Protein AF-Q0YSW3-F1 (afdb_monomer)

pLDDT: mean 73.2, std 16.22, range [29.42, 90.94]

Radius of gyration: 14.2 Å; Cα contacts (8 Å, |Δi|>4): 21; chains: 1; bounding box: 39×23×30 Å

Sequence (63 aa):
MNVSSGAGWRIEHFHKELSLYDCAKGTVRFPLGKPVPLDLISRIVQFRAAENHAKAAAKGRAG

Secondary structure (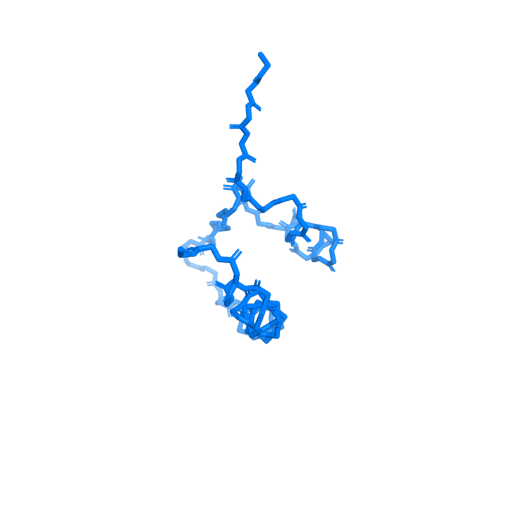DSSP, 8-state):
-----S-STTTTTTHHHHTTSEEETTEEEPPTTSPP-HHHHHHHHHHHHHHHHHHHHHTTS--

Foldseek 3Di:
DDDDPDDPPLCPVCVVVQVVFDDDRVDTDDDDPDDDPVVSVVVSVVVVVVVVVVVVVVVPPDD

Mean predicted aligned error: 9.12 Å

Solvent-accessible surface area (backbone atoms only — not comparable to full-atom values): 4180 Å² total; per-residue (Å²): 133,90,84,72,88,75,59,82,70,70,49,71,88,41,38,81,68,45,70,80,42,55,67,54,96,76,43,76,50,79,70,88,92,55,85,78,62,59,68,63,52,48,55,52,49,54,54,49,48,53,52,46,54,53,49,54,66,62,55,78,76,78,128

Structure (mmCIF, N/CA/C/O backbone):
data_AF-Q0YSW3-F1
#
_entry.id   AF-Q0YSW3-F1
#
loop_
_atom_site.group_PDB
_atom_site.id
_atom_site.type_symbol
_atom_site.label_atom_id
_atom_site.label_alt_id
_atom_site.label_comp_id
_atom_site.label_asym_id
_atom_site.label_entity_id
_atom_site.label_seq_id
_atom_site.pdbx_PDB_ins_code
_atom_site.Cartn_x
_atom_site.Cartn_y
_atom_site.Cartn_z
_atom_site.occupancy
_atom_site.B_iso_or_equiv
_atom_site.auth_seq_id
_atom_site.auth_comp_id
_atom_site.auth_asym_id
_atom_site.auth_atom_id
_atom_site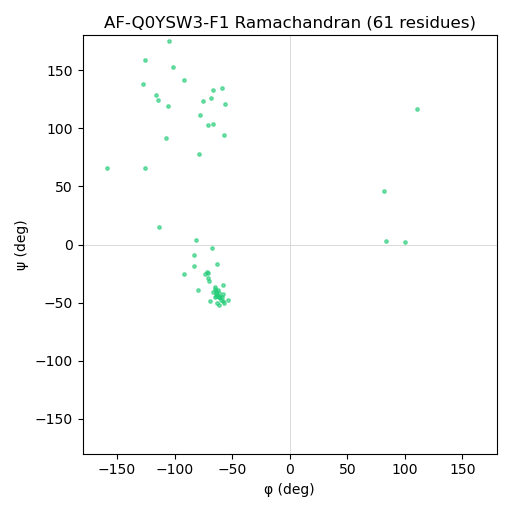.pdbx_PDB_model_num
ATOM 1 N N . MET A 1 1 ? 27.257 11.096 5.294 1.00 36.22 1 MET A N 1
ATOM 2 C CA . MET A 1 1 ? 26.049 11.309 4.465 1.00 36.22 1 MET A CA 1
ATOM 3 C C . MET A 1 1 ? 25.361 9.962 4.326 1.00 36.22 1 MET A C 1
ATOM 5 O O . MET A 1 1 ? 25.982 9.033 3.833 1.00 36.22 1 MET A O 1
ATOM 9 N N . ASN A 1 2 ? 24.166 9.804 4.897 1.00 29.42 2 ASN A N 1
ATOM 10 C CA . ASN A 1 2 ? 23.493 8.507 4.985 1.00 29.42 2 ASN A CA 1
ATOM 11 C C . ASN A 1 2 ? 23.005 8.070 3.592 1.00 29.42 2 ASN A C 1
ATOM 13 O O . ASN A 1 2 ? 21.998 8.577 3.098 1.00 29.42 2 ASN A O 1
ATOM 17 N N . VAL A 1 3 ? 23.730 7.143 2.962 1.00 42.69 3 VAL A N 1
ATOM 18 C CA . VAL A 1 3 ? 23.248 6.377 1.810 1.00 42.69 3 VAL A CA 1
ATOM 19 C C . VAL A 1 3 ? 22.125 5.482 2.308 1.00 42.69 3 VAL A C 1
ATOM 21 O O . VAL A 1 3 ? 22.347 4.475 2.971 1.00 42.69 3 VAL A O 1
ATOM 24 N N . SER A 1 4 ? 20.889 5.859 2.003 1.00 36.09 4 SER A N 1
ATOM 25 C CA . SER A 1 4 ? 19.757 4.957 2.151 1.00 36.09 4 SER A CA 1
ATOM 26 C C . SER A 1 4 ? 19.288 4.517 0.782 1.00 36.09 4 SER A C 1
ATOM 28 O O . SER A 1 4 ? 18.461 5.156 0.134 1.00 36.09 4 SER A O 1
ATOM 30 N N . SER A 1 5 ? 19.853 3.397 0.365 1.00 47.22 5 SER A N 1
ATOM 31 C CA . SER A 1 5 ? 19.355 2.569 -0.715 1.00 47.22 5 SER A CA 1
ATOM 32 C C . SER A 1 5 ? 17.904 2.163 -0.426 1.00 47.22 5 SER A C 1
ATOM 34 O O . SER A 1 5 ? 17.624 1.520 0.581 1.00 47.22 5 SER A O 1
ATOM 36 N N . GLY A 1 6 ? 16.988 2.528 -1.326 1.00 47.59 6 GLY A N 1
ATOM 37 C CA . GLY A 1 6 ? 15.621 2.001 -1.375 1.00 47.59 6 GLY A CA 1
ATOM 38 C C . GLY A 1 6 ? 14.523 3.002 -0.997 1.00 47.59 6 GLY A C 1
ATOM 39 O O . GLY A 1 6 ? 14.399 3.401 0.152 1.00 47.59 6 GLY A O 1
ATOM 40 N N . ALA A 1 7 ? 13.655 3.299 -1.970 1.00 49.56 7 ALA A N 1
ATOM 41 C CA . ALA A 1 7 ? 12.319 3.892 -1.800 1.00 49.56 7 ALA A CA 1
ATOM 42 C C . ALA A 1 7 ? 12.196 5.422 -1.622 1.00 49.56 7 ALA A C 1
ATOM 44 O O . ALA A 1 7 ? 11.387 5.873 -0.820 1.00 49.56 7 ALA A O 1
ATOM 45 N N . GLY A 1 8 ? 12.892 6.225 -2.437 1.00 48.69 8 GLY A N 1
ATOM 46 C CA . GLY A 1 8 ? 12.515 7.639 -2.637 1.00 48.69 8 GLY A CA 1
ATOM 47 C C . GLY A 1 8 ? 11.203 7.824 -3.427 1.00 48.69 8 GLY A C 1
ATOM 48 O O . GLY A 1 8 ? 10.422 8.711 -3.127 1.00 48.69 8 GLY A O 1
ATOM 49 N N . TRP A 1 9 ? 10.902 6.909 -4.354 1.00 55.16 9 TRP A N 1
ATOM 50 C CA . TRP A 1 9 ? 9.849 7.043 -5.376 1.00 55.16 9 TRP A CA 1
ATOM 51 C C . TRP A 1 9 ? 8.421 6.684 -4.921 1.00 55.16 9 TRP A C 1
ATOM 53 O O . TRP A 1 9 ? 7.446 7.044 -5.575 1.00 55.16 9 TRP A O 1
ATOM 63 N N . ARG A 1 10 ? 8.257 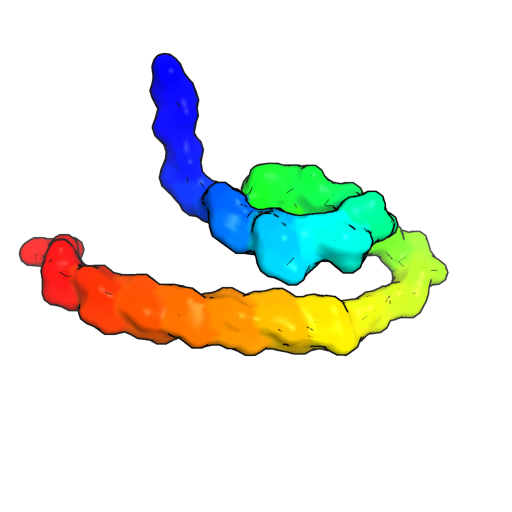5.946 -3.811 1.00 60.50 10 ARG A N 1
ATOM 64 C CA . ARG A 1 10 ? 6.942 5.399 -3.406 1.00 60.50 10 ARG A CA 1
ATOM 65 C C . ARG A 1 10 ? 5.966 6.459 -2.901 1.00 60.50 10 ARG A C 1
ATOM 67 O O . ARG A 1 10 ? 4.762 6.222 -2.923 1.00 60.50 10 ARG A O 1
ATOM 74 N N . ILE A 1 11 ? 6.490 7.581 -2.414 1.00 57.56 11 ILE A N 1
ATOM 75 C CA . ILE A 1 11 ? 5.687 8.604 -1.748 1.00 57.56 11 ILE A CA 1
ATOM 76 C C . ILE A 1 11 ? 5.201 9.654 -2.745 1.00 57.56 11 ILE A C 1
ATOM 78 O O . ILE A 1 11 ? 4.143 10.202 -2.514 1.00 57.56 11 ILE A O 1
ATOM 82 N N . GLU A 1 12 ? 5.859 9.900 -3.880 1.00 68.00 12 GLU A N 1
ATOM 83 C CA . GLU A 1 12 ? 5.448 10.981 -4.796 1.00 68.00 12 GLU A CA 1
ATOM 84 C C . GLU A 1 12 ? 4.113 10.697 -5.507 1.00 68.00 12 GLU A C 1
ATOM 86 O O . GLU A 1 12 ? 3.206 11.525 -5.461 1.00 68.00 12 GLU A O 1
ATOM 91 N N . HIS A 1 13 ? 3.934 9.503 -6.084 1.00 74.56 13 HIS A N 1
ATOM 92 C CA . HIS A 1 13 ? 2.698 9.146 -6.802 1.00 74.56 13 HIS A CA 1
ATOM 93 C C . HIS A 1 13 ? 1.480 8.942 -5.896 1.00 74.56 13 HIS A C 1
ATOM 95 O O . HIS A 1 13 ? 0.349 9.160 -6.323 1.00 74.56 13 HIS A O 1
ATOM 101 N N . PHE A 1 14 ? 1.708 8.529 -4.649 1.00 81.44 14 PHE A N 1
ATOM 102 C CA . PHE A 1 14 ? 0.651 8.237 -3.682 1.00 81.44 14 PHE A CA 1
ATOM 103 C C . PHE A 1 14 ? 0.659 9.215 -2.505 1.00 81.44 14 PHE A C 1
ATOM 105 O O . PHE A 1 14 ? 0.002 8.948 -1.508 1.00 81.44 14 PHE A O 1
ATOM 112 N N . HIS A 1 15 ? 1.358 10.354 -2.604 1.00 77.75 15 HIS A N 1
ATOM 113 C CA . HIS A 1 15 ? 1.578 11.283 -1.485 1.00 77.75 15 HIS A CA 1
ATOM 114 C C . HIS A 1 15 ? 0.265 11.692 -0.831 1.00 77.75 15 HIS A C 1
ATOM 116 O O . HIS A 1 15 ? 0.115 11.645 0.383 1.00 77.75 15 HIS A O 1
ATOM 122 N N . LYS A 1 16 ? -0.706 12.076 -1.662 1.00 82.00 16 LYS A N 1
ATOM 123 C CA . LYS A 1 16 ? -1.998 12.588 -1.213 1.00 82.00 16 LYS A CA 1
ATOM 124 C C . LYS A 1 16 ? -2.811 11.532 -0.463 1.00 82.00 16 LYS A C 1
ATOM 126 O O . LYS A 1 16 ? -3.458 11.855 0.525 1.00 82.00 16 LYS A O 1
ATOM 131 N N . GLU A 1 17 ? -2.758 10.283 -0.916 1.00 83.31 17 GLU A N 1
ATOM 132 C CA . GLU A 1 17 ? -3.464 9.163 -0.285 1.00 83.31 17 GLU A CA 1
ATOM 133 C C . GLU A 1 17 ? -2.706 8.652 0.948 1.00 83.31 17 GLU A C 1
ATOM 135 O O . GLU A 1 17 ? -3.313 8.369 1.976 1.00 83.31 17 GLU A O 1
ATOM 140 N N . LEU A 1 18 ? -1.373 8.602 0.881 1.00 81.25 18 LEU A N 1
ATOM 141 C CA . LEU A 1 18 ? -0.500 8.200 1.982 1.00 81.25 18 LEU A CA 1
ATOM 142 C C . LEU A 1 18 ? -0.420 9.242 3.092 1.00 81.25 18 LEU A C 1
ATOM 144 O O . LEU A 1 18 ? -0.182 8.855 4.224 1.00 81.25 18 LEU A O 1
ATOM 148 N N . SER A 1 19 ? -0.685 10.521 2.814 1.00 82.12 19 SER A N 1
ATOM 149 C CA . SER A 1 19 ? -0.741 11.576 3.834 1.00 82.12 19 SER A CA 1
ATOM 150 C C . SER A 1 19 ? -1.855 11.353 4.863 1.00 82.12 19 SER A C 1
ATOM 152 O O . SER A 1 19 ? -1.832 11.977 5.922 1.00 82.12 19 SER A O 1
ATOM 154 N N . LEU A 1 20 ? -2.832 10.490 4.562 1.00 83.38 20 LEU A N 1
ATOM 155 C CA . LEU A 1 20 ? -3.880 10.070 5.495 1.00 83.38 20 LEU A CA 1
ATOM 156 C C . LEU A 1 20 ? -3.430 8.931 6.428 1.00 83.38 20 LEU A C 1
ATOM 158 O O . LEU A 1 20 ? -4.161 8.571 7.353 1.00 83.38 20 LEU A O 1
ATOM 162 N N . TYR A 1 21 ? -2.256 8.349 6.182 1.00 83.69 21 TYR A N 1
ATOM 163 C CA . TYR A 1 21 ? -1.711 7.204 6.903 1.00 83.69 21 TYR A CA 1
ATOM 164 C C . TYR A 1 21 ? -0.312 7.522 7.439 1.00 83.69 21 TYR A C 1
ATOM 166 O O . TYR A 1 21 ? 0.388 8.404 6.952 1.00 83.69 21 TYR A O 1
ATOM 174 N N . ASP A 1 22 ? 0.119 6.785 8.457 1.00 81.00 22 ASP A N 1
ATOM 175 C CA . ASP A 1 22 ? 1.460 6.953 9.008 1.00 81.00 22 ASP A CA 1
ATOM 176 C C . ASP A 1 22 ? 2.470 6.260 8.079 1.00 81.00 22 ASP A C 1
ATOM 178 O O . ASP A 1 22 ? 2.451 5.038 7.917 1.00 81.00 22 ASP A O 1
ATOM 182 N N . CYS A 1 23 ? 3.315 7.037 7.399 1.00 74.69 23 CYS A N 1
ATOM 183 C CA . CYS A 1 23 ? 4.315 6.518 6.469 1.00 74.69 23 CYS A CA 1
ATOM 184 C C . CYS A 1 23 ? 5.742 6.775 6.973 1.00 74.69 23 CYS A C 1
ATOM 186 O O . CYS A 1 23 ? 6.156 7.910 7.198 1.00 74.69 23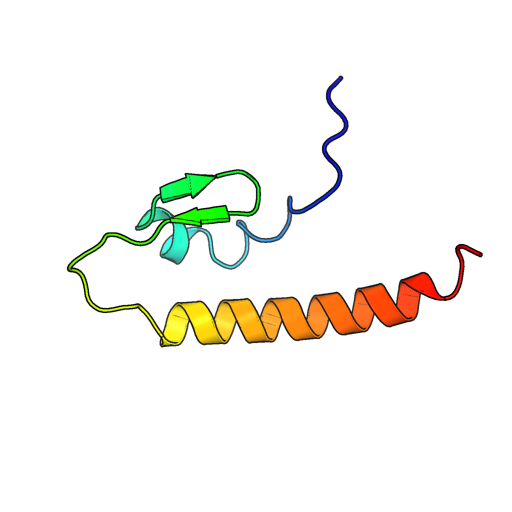 CYS A O 1
ATOM 188 N N . ALA A 1 24 ? 6.521 5.703 7.088 1.00 75.06 24 ALA A N 1
ATOM 189 C CA . ALA A 1 24 ? 7.954 5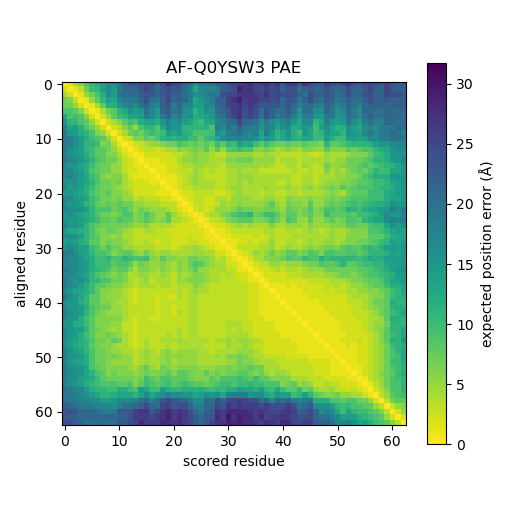.728 7.346 1.00 75.06 24 ALA A CA 1
ATOM 190 C C . ALA A 1 24 ? 8.727 5.388 6.062 1.00 75.06 24 ALA A C 1
ATOM 192 O O . ALA A 1 24 ? 8.147 5.040 5.031 1.00 75.06 24 ALA A O 1
ATOM 193 N N . LYS A 1 25 ? 10.060 5.459 6.107 1.00 69.75 25 LYS A N 1
ATOM 194 C CA . LYS A 1 25 ? 10.936 5.201 4.955 1.00 69.75 25 LYS A CA 1
ATOM 195 C C . LYS A 1 25 ? 10.714 3.802 4.360 1.00 69.75 25 LYS A C 1
ATOM 197 O O . LYS A 1 25 ? 11.303 2.823 4.803 1.00 69.75 25 LYS A O 1
ATOM 202 N N . GLY A 1 26 ? 9.858 3.721 3.343 1.00 72.00 26 GLY A N 1
ATOM 203 C CA . GLY A 1 26 ? 9.495 2.476 2.670 1.00 72.00 26 GLY A CA 1
ATOM 204 C C . GLY A 1 26 ? 8.386 1.646 3.333 1.00 72.00 26 GLY A C 1
ATOM 205 O O . GLY A 1 26 ? 8.065 0.591 2.778 1.00 72.00 26 GLY A O 1
ATOM 206 N N . THR A 1 27 ? 7.775 2.119 4.425 1.00 75.31 27 THR A N 1
ATOM 207 C CA . THR A 1 27 ? 6.728 1.404 5.180 1.00 75.31 27 THR A CA 1
ATOM 208 C C . THR A 1 27 ? 5.497 2.285 5.362 1.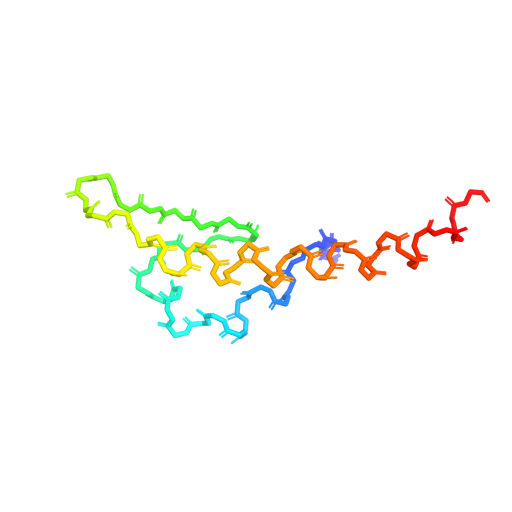00 75.31 27 THR A C 1
ATOM 210 O O . THR A 1 27 ? 5.621 3.462 5.675 1.00 75.31 27 THR A O 1
ATOM 213 N N . VAL A 1 28 ? 4.307 1.708 5.203 1.00 81.69 28 VAL A N 1
ATOM 214 C CA . VAL A 1 28 ? 3.023 2.371 5.474 1.00 81.69 28 VAL A CA 1
ATOM 215 C C . VAL A 1 28 ? 2.345 1.622 6.612 1.00 81.69 28 VAL A C 1
ATOM 217 O O . VAL A 1 28 ? 2.238 0.395 6.562 1.00 81.69 28 VAL A O 1
ATOM 220 N N . ARG A 1 29 ? 1.913 2.346 7.641 1.00 84.06 29 ARG A N 1
ATOM 221 C CA . ARG A 1 29 ? 1.217 1.813 8.806 1.00 84.06 29 ARG A CA 1
ATOM 222 C C . ARG A 1 29 ? -0.260 2.178 8.721 1.00 84.06 29 ARG A C 1
ATOM 224 O O . ARG A 1 29 ? -0.640 3.346 8.728 1.00 84.06 29 ARG A O 1
ATOM 231 N N . PHE A 1 30 ? -1.097 1.147 8.669 1.00 85.94 30 PHE A N 1
ATOM 232 C CA . PHE A 1 30 ? -2.546 1.302 8.651 1.00 85.94 30 PHE A CA 1
ATOM 233 C C . PHE A 1 30 ? -3.119 1.265 10.076 1.00 85.94 30 PHE A C 1
ATOM 235 O O . PHE A 1 30 ? -2.645 0.480 10.905 1.00 85.94 30 PHE A O 1
ATOM 242 N N . PRO A 1 31 ? -4.130 2.095 10.383 1.00 84.31 31 PRO A N 1
ATOM 243 C CA . PRO A 1 31 ? -4.796 2.078 11.678 1.00 84.31 31 PRO A CA 1
ATOM 244 C C . PRO A 1 31 ? -5.567 0.770 11.894 1.00 84.31 31 PRO A C 1
ATOM 246 O O . PRO A 1 31 ? -6.338 0.332 11.041 1.00 84.31 31 PRO A O 1
ATOM 249 N N . LEU A 1 32 ? -5.387 0.169 13.071 1.00 79.88 32 LEU A N 1
ATOM 250 C CA . LEU A 1 32 ? -6.134 -1.012 13.498 1.00 79.88 32 LEU A CA 1
ATOM 251 C C . LEU A 1 32 ? -7.555 -0.578 13.892 1.00 79.88 32 LEU A C 1
ATOM 253 O O . LEU A 1 32 ? -7.719 0.307 14.727 1.00 79.88 32 LEU A O 1
ATOM 257 N N . GLY A 1 33 ? -8.578 -1.165 13.265 1.00 83.50 33 GLY A N 1
ATOM 258 C CA . GLY A 1 33 ? -9.991 -0.834 13.518 1.00 83.50 33 GLY A CA 1
ATOM 259 C C . GLY A 1 33 ? -10.640 0.109 12.498 1.00 83.50 33 GLY A C 1
ATOM 260 O O . GLY A 1 33 ? -11.814 0.444 12.632 1.00 83.50 33 GLY A O 1
ATOM 261 N N . LYS A 1 34 ? -9.912 0.520 11.454 1.00 82.50 34 LYS A N 1
ATOM 262 C CA . LYS A 1 34 ? -10.487 1.167 10.264 1.00 82.50 34 LYS A CA 1
ATOM 263 C C . LYS A 1 34 ? -10.581 0.151 9.118 1.00 82.50 34 LYS A C 1
ATOM 265 O O . LYS A 1 34 ? -9.781 -0.785 9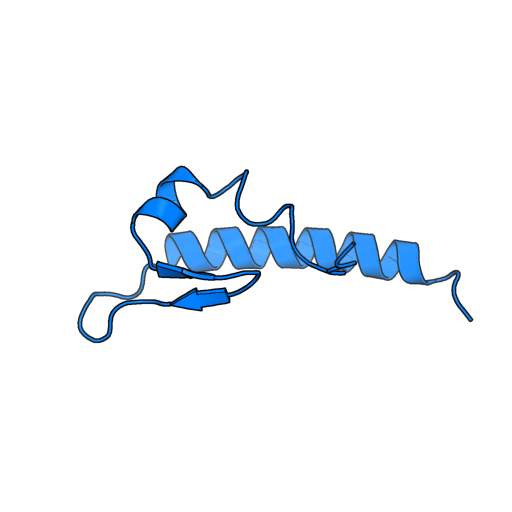.079 1.00 82.50 34 LYS A O 1
ATOM 270 N N . PRO A 1 35 ? -11.526 0.327 8.178 1.00 87.50 35 PRO A N 1
ATOM 271 C CA . PRO A 1 35 ? -11.580 -0.506 6.985 1.00 87.50 35 PRO A CA 1
ATOM 272 C C . PRO A 1 35 ? -10.267 -0.397 6.204 1.00 87.50 35 PRO A C 1
ATOM 274 O O . PRO A 1 35 ? -9.724 0.695 6.017 1.00 87.50 35 PRO A O 1
ATOM 277 N N . VAL A 1 36 ? -9.756 -1.546 5.766 1.00 85.62 36 VAL A N 1
ATOM 278 C CA . VAL A 1 36 ? -8.520 -1.630 4.986 1.00 85.62 36 VAL A CA 1
ATOM 279 C C . VAL A 1 36 ? -8.764 -1.012 3.602 1.00 85.62 36 VAL A C 1
ATOM 281 O O . VAL A 1 36 ? -9.689 -1.445 2.911 1.00 85.62 36 VAL A O 1
ATOM 284 N N . PRO A 1 37 ? -7.955 -0.031 3.160 1.00 86.88 37 PRO A N 1
ATOM 285 C CA . PRO A 1 37 ? -8.132 0.621 1.865 1.00 86.88 37 PRO A CA 1
ATOM 286 C C . PRO A 1 37 ? -7.577 -0.268 0.742 1.00 86.88 37 PRO A C 1
ATOM 288 O O . PRO A 1 37 ? -6.474 -0.059 0.238 1.00 86.88 37 PRO A O 1
ATOM 291 N N . LEU A 1 38 ? -8.341 -1.296 0.366 1.00 88.62 38 LEU A N 1
ATOM 292 C CA . LEU A 1 38 ? -7.945 -2.279 -0.650 1.00 88.62 38 LEU A CA 1
ATOM 293 C C . LEU A 1 38 ? -7.626 -1.641 -2.008 1.00 88.62 38 LEU A C 1
ATOM 295 O O . LEU A 1 38 ? -6.698 -2.089 -2.672 1.00 88.62 38 LEU A O 1
ATOM 299 N N . ASP A 1 39 ? -8.341 -0.581 -2.389 1.00 90.00 39 ASP A N 1
ATOM 300 C CA . ASP A 1 39 ? -8.095 0.153 -3.637 1.00 90.00 39 ASP A CA 1
ATOM 301 C C . ASP A 1 39 ? -6.687 0.772 -3.670 1.00 90.00 39 ASP A C 1
ATOM 303 O O . ASP A 1 39 ? -5.889 0.487 -4.565 1.00 90.00 39 ASP A O 1
ATOM 307 N N . LEU A 1 40 ? -6.332 1.517 -2.618 1.00 86.31 40 LEU A N 1
ATOM 308 C CA . LEU A 1 40 ? -5.004 2.107 -2.456 1.00 86.31 40 LEU A CA 1
ATOM 309 C C . LEU A 1 40 ? -3.913 1.028 -2.453 1.00 86.31 40 LEU A C 1
ATOM 311 O O . LEU A 1 40 ? -2.896 1.162 -3.135 1.00 86.31 40 LEU A O 1
ATOM 315 N N . ILE A 1 41 ? -4.125 -0.062 -1.710 1.00 86.19 41 ILE A N 1
ATOM 316 C CA . ILE A 1 41 ? -3.172 -1.177 -1.652 1.00 86.19 41 ILE A CA 1
ATOM 317 C C . ILE A 1 41 ? -2.996 -1.801 -3.038 1.00 86.19 41 ILE A C 1
ATOM 319 O O . ILE A 1 41 ? -1.859 -2.030 -3.449 1.00 86.19 41 ILE A O 1
ATOM 323 N N . SER A 1 42 ? -4.085 -2.034 -3.772 1.00 90.94 42 SER A N 1
ATOM 324 C CA . SER A 1 42 ? -4.053 -2.589 -5.127 1.00 90.94 42 SER A CA 1
ATOM 325 C C . SER A 1 42 ? -3.207 -1.721 -6.059 1.00 90.94 42 SER A C 1
ATOM 327 O O . SER A 1 42 ? -2.251 -2.214 -6.661 1.00 90.94 42 SER A O 1
ATOM 329 N N . ARG A 1 43 ? -3.460 -0.406 -6.086 1.00 88.81 43 ARG A N 1
ATOM 330 C CA . ARG A 1 43 ? -2.713 0.544 -6.929 1.00 88.81 43 ARG A CA 1
ATOM 331 C C . ARG A 1 43 ? -1.225 0.582 -6.571 1.00 88.81 43 ARG A C 1
ATOM 333 O O . ARG A 1 43 ? -0.375 0.559 -7.463 1.00 88.81 43 ARG A O 1
ATOM 340 N N . ILE A 1 44 ? -0.894 0.566 -5.277 1.00 84.88 44 ILE A N 1
ATOM 341 C CA . ILE A 1 44 ? 0.497 0.496 -4.805 1.00 84.88 44 ILE A CA 1
ATOM 342 C C . ILE A 1 44 ? 1.150 -0.824 -5.232 1.00 84.88 44 ILE A C 1
ATOM 344 O O . ILE A 1 44 ? 2.297 -0.824 -5.682 1.00 84.88 44 ILE A O 1
ATOM 348 N N . VAL A 1 45 ? 0.457 -1.956 -5.090 1.00 88.00 45 VAL A N 1
ATOM 349 C CA . VAL A 1 45 ? 0.982 -3.281 -5.451 1.00 88.00 45 VAL A CA 1
ATOM 350 C C . VAL A 1 45 ? 1.216 -3.383 -6.954 1.00 88.00 45 VAL A C 1
ATOM 352 O O . VAL A 1 45 ? 2.291 -3.822 -7.352 1.00 88.00 45 VAL A O 1
ATOM 355 N N . GLN A 1 46 ? 0.276 -2.928 -7.780 1.00 89.12 46 GLN A N 1
ATOM 356 C CA . GLN A 1 46 ? 0.415 -2.914 -9.239 1.00 89.12 46 GLN A CA 1
ATOM 357 C C . GLN A 1 46 ? 1.611 -2.067 -9.679 1.00 89.12 46 GLN A C 1
ATOM 359 O O . GLN A 1 46 ? 2.455 -2.529 -10.449 1.00 89.12 46 GLN A O 1
ATOM 364 N N . PHE A 1 47 ? 1.733 -0.858 -9.128 1.00 86.94 47 PHE A N 1
ATOM 365 C CA . PHE A 1 47 ? 2.861 0.023 -9.408 1.00 86.94 47 PHE A CA 1
ATOM 366 C C . PHE A 1 47 ? 4.194 -0.612 -8.985 1.00 86.94 47 PHE A C 1
ATOM 368 O O . PHE A 1 47 ? 5.153 -0.646 -9.757 1.00 86.94 47 PHE A O 1
ATOM 375 N N . ARG A 1 48 ? 4.240 -1.211 -7.787 1.00 82.19 48 ARG A N 1
ATOM 376 C CA . ARG A 1 48 ? 5.422 -1.930 -7.294 1.00 82.19 48 ARG A CA 1
ATOM 377 C C . ARG A 1 48 ? 5.757 -3.164 -8.119 1.00 82.19 48 ARG A C 1
ATOM 379 O O . ARG A 1 48 ? 6.939 -3.456 -8.260 1.00 82.19 48 ARG A O 1
ATOM 386 N N . ALA A 1 49 ? 4.764 -3.892 -8.618 1.00 87.06 49 ALA A N 1
ATOM 387 C CA . ALA A 1 49 ? 4.979 -5.051 -9.470 1.00 87.06 49 ALA A CA 1
ATOM 388 C C . ALA A 1 49 ? 5.658 -4.615 -10.771 1.00 87.06 49 ALA A C 1
ATOM 390 O O . ALA A 1 49 ? 6.721 -5.139 -11.091 1.00 87.06 49 ALA A O 1
ATOM 391 N N . ALA A 1 50 ? 5.123 -3.599 -11.454 1.00 86.69 50 ALA A N 1
ATOM 392 C CA . ALA A 1 50 ? 5.706 -3.060 -12.684 1.00 86.69 50 ALA A CA 1
ATOM 393 C C . ALA A 1 50 ? 7.153 -2.571 -12.480 1.00 86.69 50 ALA A C 1
ATOM 395 O O . ALA A 1 50 ? 8.061 -2.975 -13.207 1.00 86.69 50 ALA A O 1
ATOM 396 N N . GLU A 1 51 ? 7.389 -1.780 -11.432 1.00 83.38 51 GLU A N 1
ATOM 397 C CA . GLU A 1 51 ? 8.728 -1.341 -11.028 1.00 83.38 51 GLU A CA 1
ATOM 398 C C . GLU A 1 51 ? 9.670 -2.510 -10.721 1.00 83.38 51 GLU A C 1
ATOM 400 O O . GLU A 1 51 ? 10.839 -2.497 -11.107 1.00 83.38 51 GLU A O 1
ATOM 405 N N . ASN A 1 52 ? 9.179 -3.530 -10.016 1.00 84.12 52 ASN A N 1
ATOM 406 C CA . ASN A 1 52 ? 9.963 -4.710 -9.681 1.00 84.12 52 ASN A CA 1
ATOM 407 C C . ASN A 1 52 ? 10.321 -5.514 -10.933 1.00 84.12 52 ASN A C 1
ATOM 409 O O . ASN A 1 52 ? 11.459 -5.955 -11.047 1.00 84.12 52 ASN A O 1
ATOM 413 N N . HIS A 1 53 ? 9.397 -5.661 -11.885 1.00 83.38 53 HIS A N 1
ATOM 414 C CA . HIS A 1 53 ? 9.672 -6.288 -13.177 1.00 83.38 53 HIS A CA 1
ATOM 415 C C . HIS A 1 53 ? 10.735 -5.507 -13.964 1.00 83.38 53 HIS A C 1
ATOM 417 O O . HIS A 1 53 ? 11.693 -6.108 -14.450 1.00 83.38 53 HIS A O 1
ATOM 423 N N . ALA A 1 54 ? 10.638 -4.174 -14.015 1.00 81.94 54 ALA A N 1
ATOM 424 C CA . ALA A 1 54 ? 11.639 -3.323 -14.662 1.00 81.94 54 ALA A CA 1
ATOM 425 C C . ALA A 1 54 ? 13.014 -3.409 -13.973 1.00 81.94 54 ALA A C 1
ATOM 427 O O . ALA A 1 54 ? 14.046 -3.559 -14.629 1.00 81.94 54 AL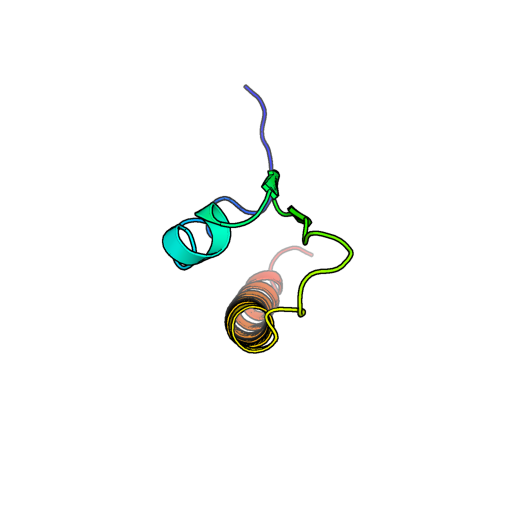A A O 1
ATOM 428 N N . LYS A 1 55 ? 13.043 -3.381 -12.635 1.00 75.38 55 LYS A N 1
ATOM 429 C CA . LYS A 1 55 ? 14.268 -3.560 -11.842 1.00 75.38 55 LYS A CA 1
ATOM 430 C C . LYS A 1 55 ? 14.868 -4.950 -12.015 1.00 75.38 55 LYS A C 1
ATOM 432 O O . LYS A 1 55 ? 16.085 -5.055 -12.093 1.00 75.38 55 LYS A O 1
ATOM 437 N N . ALA A 1 56 ? 14.052 -6.000 -12.081 1.00 76.88 56 ALA A N 1
ATOM 438 C CA . ALA A 1 56 ? 14.514 -7.362 -12.331 1.00 76.88 56 ALA A CA 1
ATOM 439 C C . ALA A 1 56 ? 15.140 -7.489 -13.727 1.00 76.88 56 ALA A C 1
ATO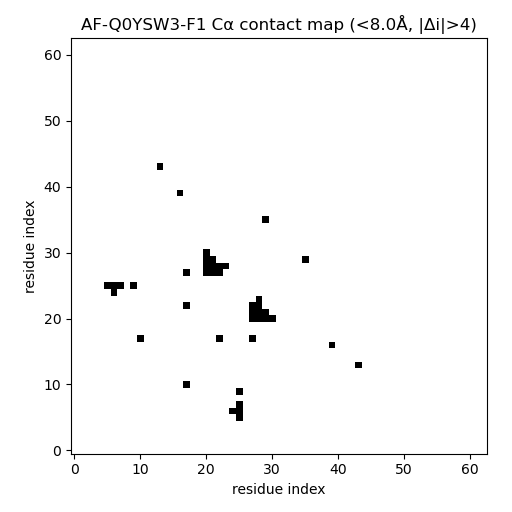M 441 O O . ALA A 1 56 ? 16.220 -8.062 -13.847 1.00 76.88 56 ALA A O 1
ATOM 442 N N . ALA A 1 57 ? 14.534 -6.872 -14.747 1.00 72.56 57 ALA A N 1
ATOM 443 C CA . ALA A 1 57 ? 15.113 -6.795 -16.089 1.00 72.56 57 ALA A CA 1
ATOM 444 C C . ALA A 1 57 ? 16.453 -6.032 -16.103 1.00 72.56 57 ALA A C 1
ATOM 446 O O . ALA A 1 57 ? 17.401 -6.449 -16.764 1.00 72.56 57 ALA A O 1
ATOM 447 N N . ALA A 1 58 ? 16.572 -4.955 -15.321 1.00 65.38 58 ALA A N 1
ATOM 448 C CA . ALA A 1 58 ? 17.814 -4.193 -15.191 1.00 65.38 58 ALA A CA 1
ATOM 449 C C . ALA A 1 58 ? 18.896 -4.908 -14.351 1.00 65.38 58 ALA A C 1
ATOM 451 O O . ALA A 1 58 ? 20.087 -4.669 -14.546 1.00 65.38 58 ALA A O 1
ATOM 452 N N . LYS A 1 59 ? 18.512 -5.806 -13.431 1.00 56.34 59 LYS A N 1
ATOM 453 C CA . LYS A 1 59 ? 19.432 -6.509 -12.515 1.00 56.34 59 LYS A CA 1
ATOM 454 C C . LYS A 1 59 ? 20.136 -7.722 -13.149 1.00 56.34 59 LYS A C 1
ATOM 456 O O . LYS A 1 59 ? 20.937 -8.367 -12.484 1.00 56.34 59 LYS A O 1
ATOM 461 N N . GLY A 1 60 ? 19.934 -7.986 -14.443 1.00 53.59 60 GLY A N 1
ATOM 462 C CA . GLY A 1 60 ? 20.715 -8.970 -15.208 1.00 53.59 60 GLY A CA 1
ATOM 463 C C . GLY A 1 60 ? 22.194 -8.602 -15.444 1.00 53.59 60 GLY A C 1
ATOM 464 O O . GLY A 1 60 ? 22.922 -9.398 -16.025 1.00 53.59 60 GLY A O 1
ATOM 465 N N . ARG A 1 61 ? 22.662 -7.420 -15.010 1.00 53.69 61 ARG A N 1
ATOM 466 C CA . ARG A 1 61 ? 24.080 -7.001 -15.057 1.00 53.69 61 ARG A CA 1
ATOM 467 C C . ARG A 1 61 ? 24.581 -6.571 -13.678 1.00 53.69 61 ARG A C 1
ATOM 469 O O . ARG A 1 61 ? 24.845 -5.399 -13.441 1.00 53.69 61 ARG A O 1
ATOM 476 N N . ALA A 1 62 ? 24.655 -7.508 -12.749 1.00 50.12 62 ALA A N 1
ATOM 477 C CA . ALA A 1 62 ? 25.460 -7.379 -11.535 1.00 50.12 62 ALA A CA 1
ATOM 478 C C . ALA A 1 62 ? 25.720 -8.792 -11.001 1.00 50.12 62 ALA A C 1
ATOM 480 O O . ALA A 1 62 ? 25.163 -9.194 -9.980 1.00 50.12 62 ALA A O 1
ATOM 481 N N . GLY A 1 63 ? 26.478 -9.559 -11.779 1.00 41.22 63 GLY A N 1
ATOM 482 C CA . GLY A 1 63 ? 27.058 -10.847 -11.420 1.00 41.22 63 GLY A CA 1
ATOM 483 C C . GLY A 1 63 ? 28.491 -10.849 -11.909 1.00 41.22 63 GLY A C 1
ATOM 484 O O . GLY A 1 63 ? 28.677 -10.401 -13.064 1.00 41.22 63 GLY A O 1
#

Organism: NCBI:txid377431